Protein AF-A0A0A3XN20-F1 (afdb_monomer_lite)

Secondary structure (DSSP, 8-state):
--HHHHHHHHTT-TTS-EEEEESS---HHHHHH--TTEEEEESS--HHHHHHHHHHHHS-TTSPP-

Structure (mmCIF, N/CA/C/O backbone):
data_AF-A0A0A3XN20-F1
#
_entry.id   AF-A0A0A3XN20-F1
#
loop_
_atom_site.group_PDB
_atom_site.id
_atom_site.type_symbol
_atom_site.label_atom_id
_atom_site.label_alt_id
_atom_site.label_comp_id
_atom_site.label_asym_id
_atom_site.label_entity_id
_atom_site.label_seq_id
_atom_site.pdbx_PDB_ins_code
_atom_site.Cartn_x
_atom_site.Cartn_y
_atom_site.Cartn_z
_atom_site.occupancy
_atom_site.B_iso_or_equiv
_atom_site.auth_seq_id
_atom_site.auth_comp_id
_atom_site.auth_asym_id
_atom_site.auth_atom_id
_atom_site.pdbx_PDB_model_num
ATOM 1 N N . MET A 1 1 ? 17.247 -7.424 1.507 1.00 62.25 1 MET A N 1
ATOM 2 C CA . MET A 1 1 ? 16.103 -7.488 0.571 1.00 62.25 1 MET A CA 1
ATOM 3 C C . MET A 1 1 ? 15.431 -6.125 0.581 1.00 62.25 1 MET A C 1
ATOM 5 O O . MET A 1 1 ? 15.153 -5.628 1.663 1.00 62.25 1 MET A O 1
ATOM 9 N N . SER A 1 2 ? 15.260 -5.486 -0.575 1.00 84.81 2 SER A N 1
ATOM 10 C CA . SER A 1 2 ? 14.637 -4.159 -0.685 1.00 84.81 2 SER A CA 1
ATOM 11 C C . SER A 1 2 ? 13.116 -4.257 -0.856 1.00 84.81 2 SER A C 1
ATOM 13 O O . SER A 1 2 ? 12.603 -5.293 -1.281 1.00 84.81 2 SER A O 1
ATOM 15 N N . GLY A 1 3 ? 12.382 -3.164 -0.614 1.00 82.19 3 GLY A N 1
ATOM 16 C CA . GLY A 1 3 ? 10.944 -3.107 -0.921 1.00 82.19 3 GLY A CA 1
ATOM 17 C C . GLY A 1 3 ? 10.636 -3.388 -2.400 1.00 82.19 3 GLY A C 1
ATOM 18 O O . GLY A 1 3 ? 9.629 -4.014 -2.716 1.00 82.19 3 GLY A O 1
ATOM 19 N N . ALA A 1 4 ? 11.550 -3.026 -3.307 1.00 84.62 4 ALA A N 1
ATOM 20 C CA . ALA A 1 4 ? 11.456 -3.342 -4.732 1.00 84.62 4 ALA A CA 1
ATOM 21 C C . ALA A 1 4 ? 11.602 -4.849 -5.029 1.00 84.62 4 ALA A C 1
ATOM 23 O O . ALA A 1 4 ? 10.956 -5.360 -5.946 1.00 84.62 4 ALA A O 1
ATOM 24 N N . ASP A 1 5 ? 12.432 -5.573 -4.267 1.00 88.19 5 ASP A N 1
ATOM 25 C CA . ASP A 1 5 ? 12.538 -7.036 -4.372 1.00 88.19 5 ASP A CA 1
ATOM 26 C C . ASP A 1 5 ? 11.237 -7.714 -3.941 1.00 88.19 5 ASP A C 1
ATOM 28 O O . ASP A 1 5 ? 10.748 -8.615 -4.627 1.00 88.19 5 ASP A O 1
ATOM 32 N N . VAL A 1 6 ? 10.649 -7.238 -2.840 1.00 88.88 6 VAL A N 1
ATOM 33 C CA . VAL A 1 6 ? 9.366 -7.733 -2.330 1.00 88.88 6 VAL A CA 1
ATOM 34 C C . V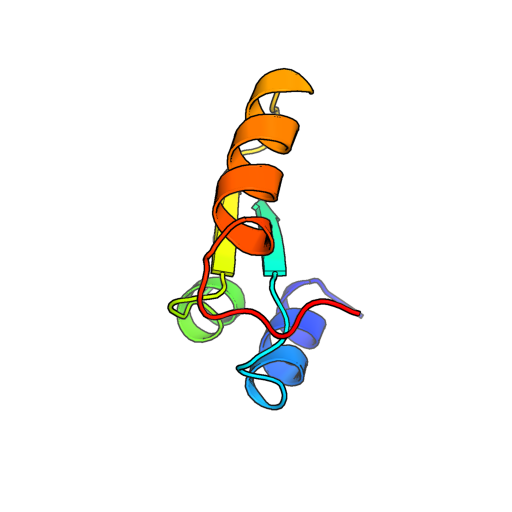AL A 1 6 ? 8.244 -7.438 -3.327 1.00 88.88 6 VAL A C 1
ATOM 36 O O . VAL A 1 6 ? 7.516 -8.352 -3.701 1.00 88.88 6 VAL A O 1
ATOM 39 N N . ALA A 1 7 ? 8.162 -6.213 -3.854 1.00 87.06 7 ALA A N 1
ATOM 40 C CA . ALA A 1 7 ? 7.178 -5.821 -4.867 1.00 87.06 7 ALA A CA 1
ATOM 41 C C . ALA A 1 7 ? 7.204 -6.752 -6.095 1.00 87.06 7 ALA A C 1
ATOM 43 O O . ALA A 1 7 ? 6.169 -7.248 -6.535 1.00 87.06 7 ALA A O 1
ATOM 44 N N . ARG A 1 8 ? 8.400 -7.089 -6.602 1.00 88.00 8 ARG A N 1
ATOM 45 C CA . ARG A 1 8 ? 8.558 -8.045 -7.713 1.00 88.00 8 ARG A CA 1
ATOM 46 C C . ARG A 1 8 ? 8.059 -9.450 -7.380 1.00 88.00 8 ARG A C 1
ATOM 48 O O . ARG A 1 8 ? 7.544 -10.129 -8.271 1.00 88.00 8 ARG A O 1
ATOM 55 N N . ARG A 1 9 ? 8.235 -9.899 -6.134 1.00 89.56 9 ARG A N 1
ATOM 56 C CA . ARG A 1 9 ? 7.759 -11.205 -5.653 1.00 89.56 9 ARG A CA 1
ATOM 57 C C . ARG A 1 9 ? 6.234 -11.225 -5.535 1.00 89.56 9 ARG A C 1
ATOM 59 O O . ARG A 1 9 ? 5.623 -12.204 -5.955 1.00 89.56 9 ARG A O 1
ATOM 66 N N . LEU A 1 10 ? 5.645 -10.138 -5.034 1.00 88.06 10 LEU A N 1
ATOM 67 C CA . LEU A 1 10 ? 4.204 -9.985 -4.817 1.00 88.06 10 LEU A CA 1
ATOM 68 C C . LEU A 1 10 ? 3.387 -10.019 -6.110 1.00 88.06 10 LEU A C 1
ATOM 70 O O . LEU A 1 10 ? 2.261 -10.492 -6.088 1.00 88.06 10 LEU A O 1
ATOM 74 N N . ARG A 1 11 ? 3.969 -9.666 -7.265 1.00 83.94 11 ARG A N 1
ATOM 75 C CA . ARG A 1 11 ? 3.307 -9.845 -8.577 1.00 83.94 11 ARG A CA 1
ATOM 76 C C . ARG A 1 11 ? 2.868 -11.284 -8.872 1.00 83.94 11 ARG A C 1
ATOM 78 O O . ARG A 1 11 ? 2.064 -11.499 -9.767 1.00 83.94 11 ARG A O 1
ATOM 85 N N . ARG A 1 12 ? 3.433 -12.277 -8.177 1.00 88.06 12 ARG A N 1
ATOM 86 C CA . ARG A 1 12 ? 3.046 -13.692 -8.306 1.00 88.06 12 ARG A CA 1
ATOM 87 C C . ARG A 1 12 ? 1.844 -14.066 -7.430 1.00 88.06 12 ARG A C 1
ATOM 89 O O . ARG A 1 12 ? 1.404 -15.205 -7.495 1.00 88.06 12 ARG A O 1
ATOM 96 N N . LEU A 1 13 ? 1.365 -13.139 -6.602 1.00 88.00 13 LEU A N 1
ATOM 97 C CA . LEU A 1 13 ? 0.259 -13.288 -5.658 1.00 88.00 13 LEU A CA 1
ATOM 98 C C . LEU A 1 13 ? -0.751 -12.142 -5.888 1.00 88.00 13 LEU A C 1
ATOM 100 O O . LEU A 1 13 ? -0.854 -11.252 -5.045 1.00 88.00 13 LEU A O 1
ATOM 104 N N . PRO A 1 14 ? -1.452 -12.111 -7.038 1.00 81.94 14 PRO A N 1
ATOM 105 C CA . PRO A 1 14 ? -2.322 -10.990 -7.418 1.00 81.94 14 PRO A CA 1
ATOM 106 C C . PRO A 1 14 ? -3.508 -10.776 -6.464 1.00 81.94 14 PRO A C 1
ATOM 108 O O . PRO A 1 14 ? -4.019 -9.663 -6.364 1.00 81.94 14 PRO A O 1
ATOM 111 N N . ASP A 1 15 ? -3.915 -11.821 -5.741 1.00 84.25 15 ASP A N 1
ATOM 112 C CA . ASP A 1 15 ? -5.037 -11.771 -4.801 1.00 84.25 15 ASP A CA 1
ATOM 113 C C . ASP A 1 15 ? -4.655 -11.247 -3.415 1.00 84.25 15 ASP A C 1
ATOM 115 O O . ASP A 1 15 ? -5.537 -10.950 -2.612 1.00 84.25 15 ASP A O 1
ATOM 119 N N . LEU A 1 16 ? -3.358 -11.116 -3.118 1.00 86.75 16 LEU A N 1
ATOM 120 C CA . LEU A 1 16 ? -2.907 -10.613 -1.828 1.00 86.75 16 LEU A CA 1
ATOM 121 C C . LEU A 1 16 ? -3.060 -9.082 -1.789 1.00 86.75 16 LEU A C 1
ATOM 123 O O . LEU A 1 16 ? -2.419 -8.400 -2.592 1.00 86.75 16 LEU A O 1
ATOM 127 N N . PRO A 1 17 ? -3.842 -8.515 -0.851 1.00 89.00 17 PRO A N 1
ATOM 128 C CA . PRO A 1 17 ? -3.938 -7.071 -0.683 1.00 89.00 17 PRO A CA 1
ATOM 129 C C . PRO A 1 17 ? -2.609 -6.495 -0.185 1.00 89.00 17 PRO A C 1
ATOM 131 O O . PRO A 1 17 ? -2.046 -6.977 0.799 1.00 89.00 17 PRO A O 1
ATOM 134 N N . VAL A 1 18 ? -2.098 -5.451 -0.842 1.00 90.12 18 VAL A N 1
ATOM 135 C CA . VAL A 1 18 ? -0.791 -4.859 -0.503 1.00 90.12 18 VAL A CA 1
ATOM 136 C C . VAL A 1 18 ? -0.884 -3.345 -0.357 1.00 90.12 18 VAL A C 1
ATOM 138 O O . VAL A 1 18 ? -1.323 -2.642 -1.265 1.00 90.12 18 VAL A O 1
ATOM 141 N N . ILE A 1 19 ? -0.371 -2.818 0.756 1.00 91.12 19 ILE A N 1
ATOM 142 C CA . ILE A 1 19 ? -0.112 -1.384 0.924 1.00 91.12 19 ILE A CA 1
ATOM 143 C C . ILE A 1 19 ? 1.392 -1.142 0.831 1.00 91.12 19 ILE A C 1
ATOM 145 O O . ILE A 1 19 ? 2.169 -1.632 1.649 1.00 91.12 19 ILE A O 1
ATOM 149 N N . PHE A 1 20 ? 1.809 -0.351 -0.150 1.00 90.50 20 PHE A N 1
ATOM 150 C CA . PHE A 1 20 ? 3.173 0.148 -0.252 1.00 90.50 20 PHE A CA 1
ATOM 151 C C . PHE A 1 20 ? 3.289 1.465 0.514 1.00 90.50 20 PHE A C 1
ATOM 153 O O . PHE A 1 20 ? 2.630 2.435 0.166 1.00 90.50 20 PHE A O 1
ATOM 160 N N . ALA A 1 21 ? 4.148 1.530 1.527 1.00 89.75 21 ALA A N 1
ATOM 161 C CA . ALA A 1 21 ? 4.470 2.774 2.222 1.00 89.75 21 ALA A CA 1
ATOM 162 C C . ALA A 1 21 ? 5.742 3.398 1.618 1.00 89.75 21 ALA A C 1
ATOM 164 O O . ALA A 1 21 ? 6.825 2.831 1.770 1.00 89.75 21 ALA A O 1
ATOM 165 N N . SER A 1 22 ? 5.650 4.541 0.927 1.00 81.50 22 SER A N 1
ATOM 166 C CA . SER A 1 22 ? 6.820 5.180 0.287 1.00 81.50 22 SER A CA 1
ATOM 167 C C . SER A 1 22 ? 6.916 6.674 0.600 1.00 81.50 22 SER A C 1
ATOM 169 O O . SER A 1 22 ? 5.912 7.373 0.566 1.00 81.50 22 SER A O 1
ATOM 171 N N . GLY A 1 23 ? 8.113 7.169 0.927 1.00 76.81 23 GLY A N 1
ATOM 172 C CA . GLY A 1 23 ? 8.350 8.595 1.198 1.00 76.81 23 GLY A CA 1
ATOM 173 C C . GLY A 1 23 ? 8.690 9.380 -0.069 1.00 76.81 23 GLY A C 1
ATOM 174 O O . GLY A 1 23 ? 7.845 10.064 -0.635 1.00 76.81 23 GLY A O 1
ATOM 175 N N . TYR A 1 24 ? 9.941 9.263 -0.521 1.00 59.59 24 TYR A N 1
ATOM 176 C CA . TYR A 1 24 ? 10.502 10.094 -1.598 1.00 59.59 24 TYR A CA 1
ATOM 177 C C . TYR A 1 24 ? 10.776 9.355 -2.911 1.00 59.59 24 TYR A C 1
ATOM 179 O O . TYR A 1 24 ? 11.183 9.973 -3.893 1.00 59.59 24 TYR A O 1
ATOM 1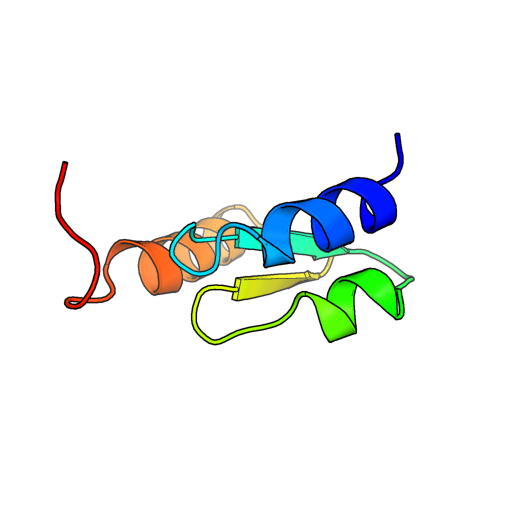87 N N . SER A 1 25 ? 10.585 8.037 -2.963 1.00 61.78 25 SER A N 1
ATOM 188 C CA . SER A 1 25 ? 10.919 7.260 -4.157 1.00 61.78 25 SER A CA 1
ATOM 189 C C . SER A 1 25 ? 9.887 6.174 -4.404 1.00 61.78 25 SER A C 1
ATOM 191 O O . SER A 1 25 ? 9.966 5.069 -3.864 1.00 61.78 25 SER A O 1
ATOM 193 N N . GLU A 1 26 ? 8.922 6.498 -5.260 1.00 68.31 26 GLU A N 1
ATOM 194 C CA . GLU A 1 26 ? 8.137 5.488 -5.953 1.00 68.31 26 GLU A CA 1
ATOM 195 C C . GLU A 1 26 ? 9.074 4.840 -6.981 1.00 68.31 26 GLU A C 1
ATOM 197 O O . GLU A 1 26 ? 9.512 5.468 -7.943 1.00 68.31 26 GLU A O 1
ATOM 202 N N . THR A 1 27 ? 9.502 3.607 -6.712 1.00 72.94 27 THR A N 1
ATOM 203 C CA . THR A 1 27 ? 10.404 2.891 -7.624 1.00 72.94 27 THR A CA 1
ATOM 204 C C . THR A 1 27 ? 9.599 2.243 -8.746 1.00 72.94 27 THR A C 1
ATOM 206 O O . THR A 1 27 ? 8.471 1.806 -8.524 1.00 72.94 27 THR A O 1
ATOM 209 N N . ALA A 1 28 ? 10.197 2.071 -9.929 1.00 76.69 28 ALA A N 1
ATOM 210 C CA . ALA A 1 28 ? 9.555 1.362 -11.046 1.00 76.69 28 ALA A CA 1
ATOM 211 C C . ALA A 1 28 ? 9.071 -0.057 -10.662 1.00 76.69 28 ALA A C 1
ATOM 213 O O . ALA A 1 28 ? 8.098 -0.573 -11.212 1.00 76.69 28 ALA A O 1
ATOM 214 N N . ALA A 1 29 ? 9.719 -0.691 -9.679 1.00 76.31 29 ALA A N 1
ATOM 215 C CA . ALA A 1 29 ? 9.285 -1.970 -9.122 1.00 76.31 29 ALA A CA 1
ATOM 216 C C . ALA A 1 29 ? 7.961 -1.868 -8.348 1.00 76.31 29 ALA A C 1
ATOM 218 O O . ALA A 1 29 ? 7.133 -2.762 -8.469 1.00 76.31 29 ALA A O 1
ATOM 219 N N . VAL A 1 30 ? 7.750 -0.787 -7.588 1.00 80.75 30 VAL A N 1
ATOM 220 C CA . VAL A 1 30 ? 6.470 -0.518 -6.917 1.00 80.75 30 VAL A CA 1
ATOM 221 C C . VAL A 1 30 ? 5.406 -0.225 -7.964 1.00 80.75 30 VAL A C 1
ATOM 223 O O . VAL A 1 30 ? 4.383 -0.895 -7.960 1.00 80.75 30 VAL A O 1
ATOM 226 N N . SER A 1 31 ? 5.667 0.673 -8.919 1.00 80.12 31 SER A N 1
ATOM 227 C CA . SER A 1 31 ? 4.695 1.011 -9.969 1.00 80.12 31 SER A CA 1
ATOM 228 C C . SER A 1 31 ? 4.290 -0.206 -10.811 1.00 80.12 31 SER A C 1
ATOM 230 O O . SER A 1 31 ? 3.115 -0.373 -11.106 1.00 80.12 31 SER A O 1
ATOM 232 N N . SER A 1 32 ? 5.230 -1.102 -11.136 1.00 77.75 32 SER A N 1
ATOM 233 C CA . SER A 1 32 ? 4.934 -2.352 -11.861 1.00 77.75 32 SER A CA 1
ATOM 234 C C . SER A 1 32 ? 4.298 -3.453 -11.006 1.00 77.75 32 SER A C 1
ATOM 236 O O . SER A 1 32 ? 3.807 -4.436 -11.553 1.00 77.75 32 SER A O 1
ATOM 238 N N . ALA A 1 33 ? 4.330 -3.326 -9.678 1.00 80.38 33 ALA A N 1
ATOM 239 C CA . ALA A 1 33 ? 3.602 -4.197 -8.761 1.00 80.38 33 ALA A CA 1
ATOM 240 C C . ALA A 1 33 ? 2.231 -3.625 -8.375 1.00 80.38 33 ALA A C 1
ATOM 242 O O . ALA A 1 33 ? 1.486 -4.285 -7.652 1.00 80.38 33 ALA A O 1
ATOM 243 N N . ARG A 1 34 ? 1.889 -2.415 -8.844 1.00 76.50 34 ARG A N 1
ATOM 244 C CA . ARG A 1 34 ? 0.558 -1.857 -8.641 1.00 76.50 34 ARG A CA 1
ATOM 245 C C . ARG A 1 34 ? -0.453 -2.636 -9.475 1.00 76.50 34 ARG A C 1
ATOM 247 O O . ARG A 1 34 ? -0.296 -2.794 -10.681 1.00 76.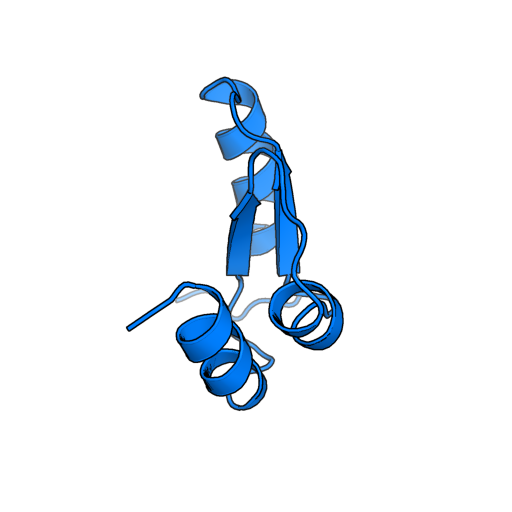50 34 ARG A O 1
ATOM 254 N N . GLY A 1 35 ? -1.498 -3.086 -8.804 1.00 78.00 35 GLY A N 1
ATOM 255 C CA . GLY A 1 35 ? -2.700 -3.677 -9.376 1.00 78.00 35 GLY A CA 1
ATOM 256 C C . GLY A 1 35 ? -3.932 -3.263 -8.574 1.00 78.00 35 GLY A C 1
ATOM 257 O O . GLY A 1 35 ? -3.839 -2.449 -7.648 1.00 78.00 35 GLY A O 1
ATOM 258 N N . GLU A 1 36 ? -5.079 -3.844 -8.908 1.00 78.50 36 GLU A N 1
ATOM 259 C CA . GLU A 1 36 ? -6.377 -3.517 -8.299 1.00 78.50 36 GLU A CA 1
ATOM 260 C C . GLU A 1 36 ? -6.367 -3.705 -6.772 1.00 78.50 36 GLU A C 1
ATOM 262 O O . GLU A 1 36 ? -6.844 -2.838 -6.033 1.00 78.50 36 GLU A O 1
ATOM 267 N N . ARG A 1 37 ? -5.681 -4.756 -6.296 1.00 84.06 37 ARG A N 1
ATOM 268 C CA . ARG A 1 37 ? -5.496 -5.090 -4.872 1.00 84.06 37 ARG A CA 1
ATOM 269 C C . ARG A 1 37 ? -4.256 -4.460 -4.236 1.00 84.06 37 ARG A C 1
ATOM 27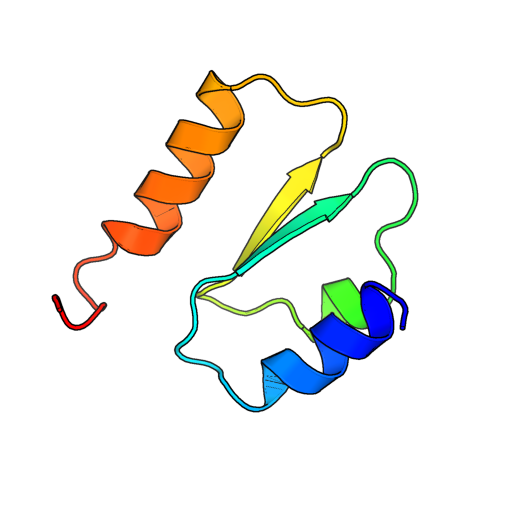1 O O . ARG A 1 37 ? -3.680 -4.997 -3.293 1.00 84.06 37 ARG A O 1
ATOM 278 N N . SER A 1 38 ? -3.822 -3.308 -4.741 1.00 87.75 38 SER A N 1
ATOM 279 C CA . SER A 1 38 ? -2.707 -2.570 -4.146 1.00 87.75 38 SER A CA 1
ATOM 280 C C . SER A 1 38 ? -3.030 -1.099 -3.910 1.00 87.75 38 SER A C 1
ATOM 282 O O . SER A 1 38 ? -3.764 -0.468 -4.677 1.00 87.75 38 SER A O 1
ATOM 284 N N . ARG A 1 39 ? -2.458 -0.527 -2.851 1.00 88.38 39 ARG A N 1
ATOM 285 C CA . ARG A 1 39 ? -2.518 0.909 -2.551 1.00 88.38 39 ARG A CA 1
ATOM 286 C C . ARG A 1 39 ? -1.126 1.429 -2.223 1.00 88.38 39 ARG A C 1
ATOM 288 O O . ARG A 1 39 ? -0.267 0.689 -1.751 1.00 88.38 39 ARG A O 1
ATOM 295 N N . LEU A 1 40 ? -0.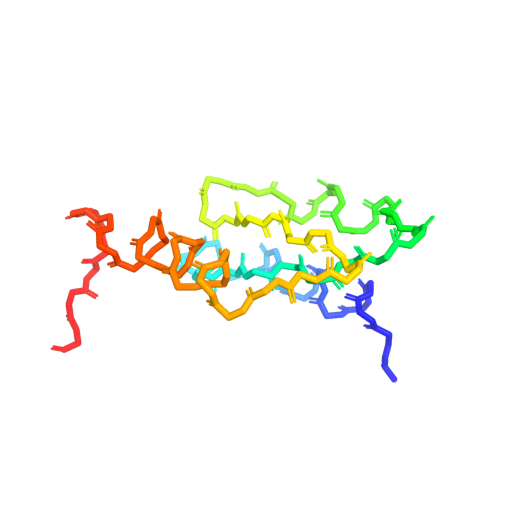906 2.712 -2.483 1.00 87.69 40 LEU A N 1
ATOM 296 C CA . LEU A 1 40 ? 0.308 3.418 -2.093 1.00 87.69 40 LEU A CA 1
ATOM 297 C C . LEU A 1 40 ? -0.054 4.423 -1.005 1.00 87.69 40 LEU A C 1
ATOM 299 O O . LEU A 1 40 ? -0.941 5.250 -1.202 1.00 87.69 40 LEU A O 1
ATOM 303 N N . LEU A 1 41 ? 0.654 4.361 0.114 1.00 90.50 41 LEU A N 1
ATOM 304 C CA . LEU A 1 41 ? 0.539 5.287 1.225 1.00 90.50 41 LEU A CA 1
ATOM 305 C C . LEU A 1 41 ? 1.828 6.106 1.313 1.00 90.50 41 LEU A C 1
ATOM 307 O O . LEU A 1 41 ? 2.932 5.559 1.414 1.00 90.50 41 LEU A O 1
ATOM 311 N N . ARG A 1 42 ? 1.707 7.431 1.207 1.00 88.75 42 ARG A N 1
ATOM 312 C CA . ARG A 1 42 ? 2.873 8.315 1.213 1.00 88.75 42 ARG A CA 1
ATOM 313 C C . ARG A 1 42 ? 3.332 8.566 2.644 1.00 88.75 42 ARG A C 1
ATOM 315 O O . ARG A 1 42 ? 2.546 9.000 3.471 1.00 88.75 42 ARG A O 1
ATOM 322 N N . ASN A 1 43 ? 4.610 8.333 2.915 1.00 85.56 43 ASN A N 1
ATOM 323 C CA . ASN A 1 43 ? 5.222 8.682 4.192 1.00 85.56 43 ASN A CA 1
ATOM 324 C C . ASN A 1 43 ? 5.612 10.174 4.245 1.00 85.56 43 ASN A C 1
ATOM 326 O O . ASN A 1 43 ? 6.141 10.681 3.252 1.00 85.56 43 ASN A O 1
ATOM 330 N N . PRO A 1 44 ? 5.462 10.843 5.405 1.00 92.06 44 PRO A N 1
ATOM 331 C CA . PRO A 1 44 ? 4.796 10.350 6.615 1.00 92.06 44 PRO A CA 1
ATOM 332 C C . PRO A 1 44 ? 3.265 10.365 6.468 1.00 92.06 44 PRO A C 1
ATOM 334 O O . PRO A 1 44 ? 2.716 11.280 5.862 1.00 92.06 44 PRO A O 1
ATOM 337 N N . PHE A 1 45 ? 2.594 9.378 7.062 1.00 90.31 45 PHE A N 1
ATOM 338 C CA . PHE A 1 45 ? 1.132 9.288 7.130 1.00 90.31 45 PHE A CA 1
ATOM 339 C C . PHE A 1 45 ? 0.655 9.142 8.577 1.00 90.31 45 PHE A C 1
ATOM 341 O O . PHE A 1 45 ? 1.382 8.661 9.450 1.00 90.31 45 PHE A O 1
ATOM 348 N N . LYS A 1 46 ? -0.588 9.543 8.834 1.00 93.94 46 LYS A N 1
ATOM 349 C CA . LYS A 1 46 ? -1.283 9.343 10.107 1.00 93.94 46 LYS A CA 1
ATOM 350 C C . LYS A 1 46 ? -1.884 7.941 10.186 1.00 93.94 46 LYS A C 1
ATOM 352 O O . LYS A 1 46 ? -2.164 7.297 9.177 1.00 93.94 46 LYS A O 1
ATOM 357 N N . VAL A 1 47 ? -2.157 7.496 11.412 1.00 93.62 47 VAL A N 1
ATOM 358 C CA . VAL A 1 47 ? -2.839 6.216 11.670 1.00 93.62 47 VAL A CA 1
ATOM 359 C C . VAL A 1 47 ? -4.208 6.160 10.983 1.00 93.62 47 VAL A C 1
ATOM 361 O O . VAL A 1 47 ? -4.553 5.128 10.419 1.00 93.62 47 VAL A O 1
ATOM 364 N N . ASP A 1 48 ? -4.949 7.267 10.967 1.00 94.75 48 ASP A N 1
ATOM 365 C CA . ASP A 1 48 ? -6.257 7.354 10.302 1.00 94.75 48 ASP A CA 1
ATOM 366 C C . ASP A 1 48 ? -6.158 7.096 8.787 1.00 94.75 48 ASP A C 1
ATOM 368 O O . ASP A 1 48 ? -6.937 6.335 8.218 1.00 94.75 48 ASP A O 1
ATOM 372 N N . GLU A 1 49 ? -5.123 7.638 8.135 1.00 92.81 49 GLU A N 1
ATOM 373 C CA . GLU A 1 49 ? -4.874 7.427 6.702 1.00 92.81 49 GLU A CA 1
ATOM 374 C C . GLU A 1 49 ? -4.546 5.958 6.399 1.00 92.81 49 GLU A C 1
ATOM 376 O O . GLU A 1 49 ? -5.009 5.405 5.398 1.00 92.81 49 GLU A O 1
ATOM 381 N N . LEU A 1 50 ? -3.804 5.296 7.293 1.00 92.31 50 LEU A N 1
ATOM 382 C CA . LEU A 1 50 ? -3.555 3.859 7.198 1.00 92.31 50 LEU A CA 1
ATOM 383 C C . LEU A 1 50 ? -4.846 3.047 7.377 1.00 92.31 50 LEU A C 1
ATOM 385 O O . LEU A 1 50 ? -5.065 2.099 6.627 1.00 92.31 50 LEU A O 1
ATOM 389 N N . GLN A 1 51 ? -5.709 3.405 8.332 1.00 92.56 51 GLN A N 1
ATOM 390 C CA . GLN A 1 51 ? -6.978 2.703 8.552 1.00 92.56 51 GLN A CA 1
ATOM 391 C C . GLN A 1 51 ? -7.906 2.797 7.339 1.00 92.56 51 GLN A C 1
ATOM 393 O O . GLN A 1 51 ? -8.496 1.791 6.949 1.00 92.56 51 GLN A O 1
ATOM 398 N N . VAL A 1 52 ? -8.002 3.975 6.716 1.00 90.81 52 VAL A N 1
ATOM 399 C CA . VAL A 1 52 ? -8.778 4.166 5.482 1.00 90.81 52 VAL A CA 1
ATOM 400 C C . VAL A 1 52 ? -8.213 3.312 4.347 1.00 90.81 52 VAL A C 1
ATOM 402 O O . VAL A 1 52 ? -8.968 2.617 3.666 1.00 90.81 52 VAL A O 1
ATOM 405 N N . ALA A 1 53 ? -6.888 3.312 4.164 1.00 89.50 53 ALA A N 1
ATOM 406 C CA . ALA A 1 53 ? -6.236 2.508 3.132 1.00 89.50 53 ALA A CA 1
ATOM 407 C C . ALA A 1 53 ? -6.425 0.998 3.354 1.00 89.50 53 ALA A C 1
ATOM 409 O O . ALA A 1 53 ? -6.628 0.268 2.386 1.00 89.50 53 ALA A O 1
ATOM 410 N N . LEU A 1 54 ? -6.381 0.543 4.611 1.00 90.06 54 LEU A N 1
ATOM 411 C CA . LEU A 1 54 ? -6.632 -0.848 4.984 1.00 90.06 54 LEU A CA 1
ATOM 412 C C . LEU A 1 54 ? -8.068 -1.250 4.674 1.00 90.06 54 LEU A C 1
ATOM 414 O O . LEU A 1 54 ? -8.262 -2.189 3.909 1.00 90.06 5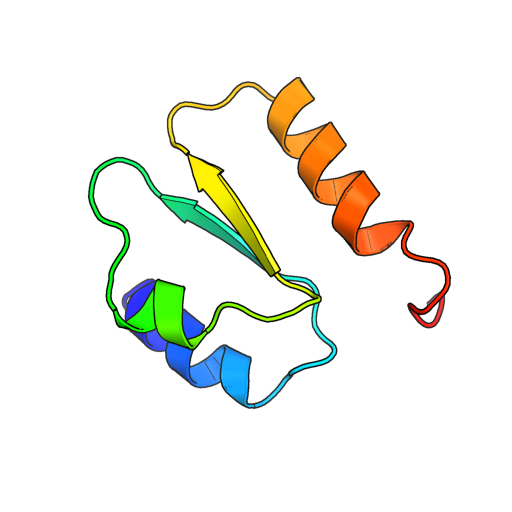4 LEU A O 1
ATOM 418 N N . ARG A 1 55 ? -9.062 -0.521 5.196 1.00 88.75 55 ARG A N 1
ATOM 419 C CA . ARG A 1 55 ? -10.486 -0.805 4.949 1.00 88.75 55 ARG A CA 1
ATOM 420 C C . ARG A 1 55 ? -10.798 -0.863 3.457 1.00 88.75 55 ARG A C 1
ATOM 422 O O . ARG A 1 55 ? -11.367 -1.836 2.988 1.00 88.75 55 ARG A O 1
ATOM 429 N N . GLY A 1 56 ? -10.304 0.099 2.676 1.00 85.06 56 GLY A N 1
ATOM 430 C CA . GLY A 1 56 ? -10.488 0.106 1.220 1.00 85.06 56 GLY A CA 1
ATOM 431 C C . GLY A 1 56 ? -9.807 -1.043 0.457 1.00 85.06 56 GLY A C 1
ATOM 432 O O . GLY A 1 56 ? -9.997 -1.143 -0.754 1.00 85.06 56 GLY A O 1
ATOM 433 N N . LEU A 1 57 ? -8.987 -1.861 1.123 1.00 84.44 57 LEU A N 1
ATOM 434 C CA . LEU A 1 57 ? -8.344 -3.056 0.571 1.00 84.44 57 LEU A CA 1
ATOM 435 C C . LEU A 1 57 ? -8.939 -4.358 1.104 1.00 84.44 57 LEU A C 1
ATOM 437 O O . LEU A 1 57 ? -8.958 -5.323 0.350 1.00 84.44 57 LEU A O 1
ATOM 441 N N . VAL A 1 58 ? -9.363 -4.411 2.372 1.00 80.25 58 VAL A N 1
ATOM 442 C CA . VAL A 1 58 ? -9.896 -5.635 2.999 1.00 80.25 58 VAL A CA 1
ATOM 443 C C . VAL A 1 58 ? -11.419 -5.730 2.959 1.00 80.25 58 VAL A C 1
ATOM 445 O O . VAL A 1 58 ? -11.937 -6.833 2.848 1.00 80.25 58 VAL A O 1
ATOM 448 N N . ASP A 1 59 ? -12.127 -4.599 2.990 1.00 72.69 59 ASP A N 1
ATOM 449 C CA . ASP A 1 59 ? -13.595 -4.551 2.925 1.00 72.69 59 ASP A CA 1
ATOM 450 C C . ASP A 1 59 ? -14.110 -4.576 1.473 1.00 72.69 59 ASP A C 1
ATOM 452 O O . ASP A 1 59 ? -15.297 -4.365 1.223 1.00 72.69 59 ASP A O 1
ATOM 456 N N . ASP A 1 60 ? -13.230 -4.823 0.496 1.00 62.41 60 ASP A N 1
ATOM 457 C CA . ASP A 1 60 ? -13.644 -5.072 -0.880 1.00 62.41 60 ASP A CA 1
ATOM 458 C C . ASP A 1 60 ? -14.465 -6.382 -0.914 1.00 62.41 60 ASP A C 1
ATOM 460 O O . ASP A 1 60 ? -13.929 -7.449 -0.590 1.00 62.41 60 ASP A O 1
ATOM 464 N N . PRO A 1 61 ? -15.759 -6.335 -1.296 1.00 55.31 61 PRO A N 1
ATOM 465 C CA . PRO A 1 61 ? -16.671 -7.479 -1.253 1.00 55.31 61 PRO A CA 1
ATOM 466 C C . PRO A 1 61 ? -16.245 -8.649 -2.156 1.00 55.31 61 PRO A C 1
ATOM 468 O O . PRO A 1 61 ? -16.853 -9.716 -2.097 1.00 55.31 61 PRO A O 1
ATOM 471 N N . GLN A 1 62 ? -15.208 -8.476 -2.984 1.00 54.03 62 GLN A N 1
ATOM 472 C CA . GLN A 1 62 ? -14.599 -9.533 -3.787 1.00 54.03 62 GLN A CA 1
ATOM 473 C C . GLN A 1 62 ? -13.453 -10.278 -3.079 1.00 54.03 62 GLN A C 1
ATOM 475 O O . GLN A 1 62 ? -12.781 -11.083 -3.730 1.00 54.03 62 GLN A O 1
ATOM 480 N N . LEU A 1 63 ? -13.134 -9.991 -1.811 1.00 50.84 63 LEU A N 1
ATOM 481 C CA . LEU A 1 63 ? -12.171 -10.788 -1.043 1.00 50.84 63 LEU A CA 1
ATOM 482 C C . LEU A 1 63 ? -12.860 -11.990 -0.384 1.00 50.84 63 LEU A C 1
ATOM 484 O O . LEU A 1 63 ? -13.887 -11.814 0.276 1.00 50.84 63 LEU A O 1
ATOM 488 N N . PRO A 1 64 ? -12.303 -13.210 -0.514 1.00 45.00 64 PRO A N 1
ATOM 489 C CA . PRO A 1 64 ? -12.741 -14.321 0.313 1.00 45.00 64 PRO A CA 1
ATOM 490 C C . PRO A 1 64 ? -12.509 -13.947 1.780 1.00 45.00 64 PRO A C 1
ATOM 492 O O . PRO A 1 64 ? -11.391 -13.618 2.179 1.00 45.00 64 PRO A O 1
ATOM 495 N N . GLN A 1 65 ? -13.589 -13.954 2.558 1.00 49.00 65 GLN A N 1
ATOM 496 C CA . GLN A 1 65 ? -13.509 -13.831 4.008 1.00 49.00 65 GLN A CA 1
ATOM 497 C C . GLN A 1 65 ? -12.772 -15.069 4.557 1.00 49.00 65 GLN A C 1
ATOM 499 O O . GLN A 1 65 ? -12.960 -16.155 3.995 1.00 49.00 65 GLN A O 1
ATOM 504 N N . PRO A 1 66 ? -11.909 -14.913 5.577 1.00 54.84 66 PRO A N 1
ATOM 505 C CA . PRO A 1 66 ? -11.186 -16.031 6.180 1.00 54.84 66 PRO A CA 1
ATOM 506 C C . PRO A 1 66 ? -12.117 -17.072 6.814 1.00 54.84 66 PRO A C 1
ATOM 508 O O . PRO A 1 66 ? -13.206 -16.688 7.301 1.00 54.84 66 PRO A O 1
#

Foldseek 3Di:
DDPLVVLQVCLVVQLDQEEAEEEPDPDPSNVVSDDPRYYYHYPPDDPVSVVVSVCSNVVPPPRPDD

Radius of gyration: 12.15 Å; chains: 1; bounding box: 33×26×24 Å

Organism: Bradyrhizobium japonicum (NCBI:txid375)

Sequence (66 aa):
MSGADVARRLRRLPDLPVIFASGYSETAAVSSARGERSRLLRNPFKVDELQVALRGLVDDPQLPQP

InterPro domains:
  IPR011006 CheY-like superfamily [SSF52172] (1-62)

pLDDT: mean 80.92, std 12.27, range [45.0, 94.75]